Protein AF-A0A0P9EQ42-F1 (afdb_monomer_lite)

Structure (mmCIF, N/CA/C/O backbone):
data_AF-A0A0P9EQ42-F1
#
_entry.id   AF-A0A0P9EQ42-F1
#
loop_
_atom_site.group_PDB
_atom_site.id
_atom_site.type_symbol
_atom_site.label_atom_id
_atom_site.label_alt_id
_atom_site.label_comp_id
_atom_site.label_asym_id
_atom_site.label_entity_id
_atom_site.label_seq_id
_atom_site.pdbx_PDB_ins_code
_atom_site.Cartn_x
_atom_site.Cartn_y
_atom_site.Cartn_z
_atom_site.occupancy
_atom_site.B_iso_or_equiv
_atom_site.auth_seq_id
_atom_site.auth_comp_id
_atom_site.auth_asym_id
_atom_site.auth_atom_id
_atom_site.pdbx_PDB_model_num
ATOM 1 N N . MET A 1 1 ? 29.654 -9.890 -0.367 1.00 39.28 1 MET A N 1
ATOM 2 C CA . MET A 1 1 ? 28.661 -9.188 -1.207 1.00 39.28 1 MET A CA 1
ATOM 3 C C . MET A 1 1 ? 27.386 -10.015 -1.131 1.00 39.28 1 MET A C 1
ATOM 5 O O . MET A 1 1 ? 27.400 -11.138 -1.614 1.00 39.28 1 MET A O 1
ATOM 9 N N . ILE A 1 2 ? 26.367 -9.572 -0.389 1.00 50.00 2 ILE A N 1
ATOM 10 C CA . ILE A 1 2 ? 25.112 -10.333 -0.258 1.00 50.00 2 ILE A CA 1
ATOM 11 C C . ILE A 1 2 ? 24.346 -10.136 -1.567 1.00 50.00 2 ILE A C 1
ATOM 13 O O . ILE A 1 2 ? 24.057 -9.000 -1.938 1.00 50.00 2 ILE A O 1
ATOM 17 N N . ALA A 1 3 ? 24.090 -11.218 -2.298 1.00 63.66 3 ALA A N 1
ATOM 18 C CA . ALA A 1 3 ? 23.257 -11.165 -3.490 1.00 63.66 3 ALA A CA 1
ATOM 19 C C . ALA A 1 3 ? 21.808 -10.916 -3.052 1.00 63.66 3 ALA A C 1
ATOM 21 O O . ALA A 1 3 ? 21.237 -11.738 -2.341 1.00 63.66 3 ALA A O 1
ATOM 22 N N . LEU A 1 4 ? 21.241 -9.777 -3.453 1.00 70.50 4 LEU A N 1
ATOM 23 C CA . LEU A 1 4 ? 19.830 -9.471 -3.224 1.00 70.50 4 LEU A CA 1
ATOM 24 C C . LEU A 1 4 ? 18.969 -10.507 -3.957 1.00 70.50 4 LEU A C 1
ATOM 26 O O . LEU A 1 4 ? 19.119 -10.721 -5.164 1.00 70.50 4 LEU A O 1
ATOM 30 N N . GLY A 1 5 ? 18.092 -11.172 -3.213 1.00 77.00 5 GLY A N 1
ATOM 31 C CA . GLY A 1 5 ? 17.135 -12.133 -3.736 1.00 77.00 5 GLY A CA 1
ATOM 32 C C . GLY A 1 5 ? 15.867 -11.458 -4.258 1.00 77.00 5 GLY A C 1
ATOM 33 O O . GLY A 1 5 ? 15.630 -10.266 -4.069 1.00 77.00 5 GLY A O 1
ATOM 34 N N . SER A 1 6 ? 14.993 -12.243 -4.894 1.00 76.31 6 SER A N 1
ATOM 35 C CA . SER A 1 6 ? 13.703 -11.755 -5.414 1.00 76.31 6 SER A CA 1
ATOM 36 C C . SER A 1 6 ? 12.824 -11.107 -4.337 1.00 76.31 6 SER A C 1
ATOM 38 O O . SER A 1 6 ? 12.100 -10.158 -4.625 1.00 76.31 6 SER A O 1
ATOM 40 N N . PHE A 1 7 ? 12.909 -11.599 -3.098 1.00 83.94 7 PHE A N 1
ATOM 41 C CA . PHE A 1 7 ? 12.186 -11.033 -1.961 1.00 83.94 7 PHE A CA 1
ATOM 42 C C . PHE A 1 7 ? 12.662 -9.617 -1.614 1.00 83.94 7 PHE A C 1
ATOM 44 O O . PHE A 1 7 ? 11.837 -8.743 -1.357 1.00 83.94 7 PHE A O 1
ATOM 51 N N . ASP A 1 8 ? 13.971 -9.365 -1.669 1.00 90.00 8 ASP A N 1
ATOM 52 C CA . ASP A 1 8 ? 14.529 -8.054 -1.337 1.00 90.00 8 ASP A CA 1
ATOM 53 C C . ASP A 1 8 ? 14.072 -6.988 -2.339 1.00 90.00 8 ASP A C 1
ATOM 55 O O . ASP A 1 8 ? 13.687 -5.888 -1.948 1.00 90.00 8 ASP A O 1
ATOM 59 N N . PHE A 1 9 ? 14.018 -7.332 -3.631 1.00 89.50 9 PHE A N 1
ATOM 60 C CA . PHE A 1 9 ? 13.491 -6.431 -4.659 1.00 89.50 9 PHE A CA 1
ATOM 61 C C . PHE A 1 9 ? 12.008 -6.119 -4.448 1.00 89.50 9 PHE A C 1
ATOM 63 O O . PHE A 1 9 ? 11.611 -4.957 -4.532 1.00 89.50 9 PHE A O 1
ATOM 70 N N . ALA A 1 10 ? 11.195 -7.131 -4.132 1.00 88.94 10 ALA A N 1
ATOM 71 C CA . ALA A 1 10 ? 9.783 -6.923 -3.827 1.00 88.94 10 ALA A CA 1
ATOM 72 C C . ALA A 1 10 ? 9.609 -5.995 -2.619 1.00 88.94 10 ALA A C 1
ATOM 74 O O . ALA A 1 10 ? 8.831 -5.044 -2.679 1.00 88.94 10 ALA A O 1
ATOM 75 N N . LYS A 1 11 ? 10.385 -6.220 -1.553 1.00 91.94 11 LYS A N 1
ATOM 76 C CA . LYS A 1 11 ? 10.362 -5.393 -0.347 1.00 91.94 11 LYS A CA 1
ATOM 77 C C . LYS A 1 11 ? 10.717 -3.935 -0.636 1.00 91.94 11 LYS A C 1
ATOM 79 O O . LYS A 1 11 ? 9.993 -3.054 -0.190 1.00 91.94 11 LYS A O 1
ATOM 84 N N . ILE A 1 12 ? 11.772 -3.678 -1.413 1.00 94.06 12 ILE A N 1
ATOM 85 C CA . ILE A 1 12 ? 12.174 -2.313 -1.795 1.00 94.06 12 ILE A CA 1
ATOM 86 C C . ILE A 1 12 ? 11.029 -1.587 -2.513 1.00 94.06 12 ILE A C 1
ATOM 88 O O . ILE A 1 12 ? 10.710 -0.450 -2.168 1.00 94.06 12 ILE A O 1
ATOM 92 N N . ILE A 1 13 ? 10.390 -2.245 -3.485 1.00 93.94 13 ILE A N 1
ATOM 93 C CA . ILE A 1 13 ? 9.287 -1.653 -4.252 1.00 93.94 13 ILE A CA 1
ATOM 94 C C . ILE A 1 13 ? 8.061 -1.410 -3.372 1.00 93.94 13 ILE A C 1
ATOM 96 O O . ILE A 1 13 ? 7.480 -0.327 -3.427 1.00 93.94 13 ILE A O 1
ATOM 100 N N . VAL A 1 14 ? 7.686 -2.379 -2.537 1.00 91.56 14 VAL A N 1
ATOM 101 C CA . VAL A 1 14 ? 6.544 -2.256 -1.622 1.00 91.56 14 VAL A CA 1
ATOM 102 C C . VAL A 1 14 ? 6.775 -1.140 -0.604 1.00 91.56 14 VAL A C 1
ATOM 104 O O . VAL A 1 14 ? 5.918 -0.272 -0.464 1.00 91.56 14 VAL A O 1
ATOM 107 N N . ASP A 1 15 ? 7.933 -1.104 0.057 1.00 91.62 15 ASP A N 1
ATOM 108 C CA . ASP A 1 15 ? 8.258 -0.074 1.051 1.00 91.62 15 ASP A CA 1
ATOM 109 C C . ASP A 1 15 ? 8.251 1.329 0.407 1.00 91.62 15 ASP A C 1
ATOM 111 O O . ASP A 1 15 ? 7.725 2.288 0.983 1.00 91.62 15 ASP A O 1
ATOM 115 N N . PHE A 1 16 ? 8.769 1.450 -0.822 1.00 93.56 16 PHE A N 1
ATOM 116 C CA . PHE A 1 16 ? 8.753 2.702 -1.578 1.00 93.56 16 PHE A CA 1
ATOM 117 C C . PHE A 1 16 ? 7.328 3.147 -1.937 1.00 93.56 16 PHE A C 1
ATOM 119 O O . PHE A 1 16 ? 6.958 4.296 -1.685 1.00 93.56 16 PHE A O 1
ATOM 126 N N . LEU A 1 17 ? 6.510 2.243 -2.483 1.00 91.25 17 LEU A N 1
ATOM 127 C CA . LEU A 1 17 ? 5.134 2.530 -2.891 1.00 91.25 17 LEU A CA 1
ATOM 128 C C . LEU A 1 17 ? 4.207 2.791 -1.698 1.00 91.25 17 LEU A C 1
ATOM 130 O O . LEU A 1 17 ? 3.366 3.679 -1.779 1.00 91.25 17 LEU A O 1
ATOM 134 N N . ILE A 1 18 ? 4.379 2.105 -0.565 1.00 86.50 18 ILE A N 1
ATOM 135 C CA . ILE A 1 18 ? 3.618 2.391 0.661 1.00 86.50 18 ILE A CA 1
ATOM 136 C C . ILE A 1 18 ? 3.908 3.812 1.148 1.00 86.50 18 ILE A C 1
ATOM 138 O O . ILE A 1 18 ? 2.981 4.528 1.527 1.00 86.50 18 ILE A O 1
ATOM 142 N N . LYS A 1 19 ? 5.180 4.228 1.120 1.00 86.31 19 LYS A N 1
ATOM 143 C CA . LYS A 1 19 ? 5.597 5.552 1.588 1.00 86.31 19 LYS A CA 1
ATOM 144 C C . LYS A 1 19 ? 5.161 6.664 0.640 1.00 86.31 19 LYS A C 1
ATOM 146 O O . LYS A 1 19 ? 4.695 7.704 1.096 1.00 86.31 19 LYS A O 1
ATOM 151 N N . LYS A 1 20 ? 5.346 6.468 -0.666 1.00 90.25 20 LYS A N 1
ATOM 152 C CA . LYS A 1 20 ? 5.099 7.507 -1.670 1.00 90.25 20 LYS A CA 1
ATOM 153 C C . LYS A 1 20 ? 3.657 7.517 -2.182 1.00 90.25 20 LYS A C 1
ATOM 155 O O . LYS A 1 20 ? 3.222 8.519 -2.736 1.00 90.25 20 LYS A O 1
ATOM 160 N N . ARG A 1 21 ? 2.926 6.411 -2.009 1.00 85.62 21 ARG A N 1
ATOM 161 C CA . ARG A 1 21 ? 1.610 6.085 -2.595 1.00 85.62 21 ARG A CA 1
ATOM 162 C C . ARG A 1 21 ? 1.576 6.027 -4.112 1.00 85.62 21 ARG A C 1
ATOM 164 O O . ARG A 1 21 ? 0.734 5.337 -4.668 1.00 85.62 21 ARG A O 1
ATOM 171 N N . GLU A 1 22 ? 2.492 6.697 -4.787 1.00 92.06 22 GLU A N 1
ATOM 172 C CA . GLU A 1 22 ? 2.520 6.763 -6.230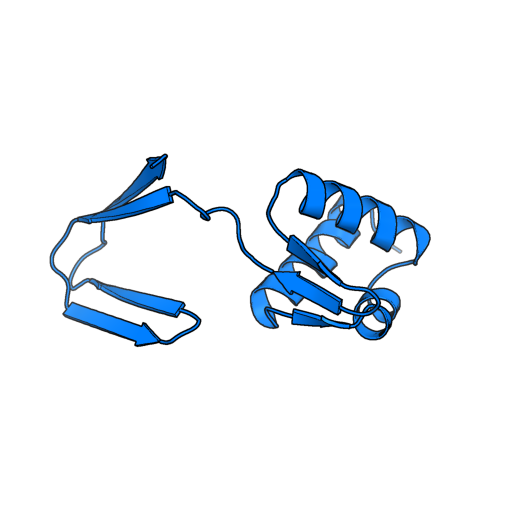 1.00 92.06 22 GLU A CA 1
ATOM 173 C C . GLU A 1 22 ? 3.939 7.007 -6.736 1.00 92.06 22 GLU A C 1
ATOM 175 O O . GLU A 1 22 ? 4.687 7.819 -6.186 1.00 92.06 22 GLU A O 1
ATOM 180 N N . ALA A 1 23 ? 4.313 6.299 -7.794 1.00 95.00 23 ALA A N 1
ATOM 181 C CA . ALA A 1 23 ? 5.628 6.394 -8.403 1.00 95.00 23 ALA A CA 1
ATOM 182 C C . ALA A 1 23 ? 5.530 6.327 -9.924 1.00 95.00 23 ALA A C 1
ATOM 184 O O . ALA A 1 23 ? 4.671 5.641 -10.480 1.00 95.00 23 ALA A O 1
ATOM 185 N N . SER A 1 24 ? 6.439 7.015 -10.606 1.00 95.44 24 SER A N 1
ATOM 186 C CA . SER A 1 24 ? 6.644 6.785 -12.037 1.00 95.44 24 SER A CA 1
ATOM 187 C C . SER A 1 24 ? 7.441 5.498 -12.277 1.00 95.44 24 SER A C 1
ATOM 189 O O . SER A 1 24 ? 8.181 5.042 -11.402 1.00 95.44 24 SER A O 1
ATOM 191 N N . MET A 1 25 ? 7.329 4.911 -13.473 1.00 92.62 25 MET A N 1
ATOM 192 C CA . MET A 1 25 ? 8.132 3.727 -13.818 1.00 92.62 25 MET A CA 1
ATOM 193 C C . MET A 1 25 ? 9.635 4.021 -13.764 1.00 92.62 25 MET A C 1
ATOM 195 O O . MET A 1 25 ? 10.407 3.157 -13.357 1.00 92.62 25 MET A O 1
ATOM 199 N N . ASP A 1 26 ? 10.050 5.235 -14.129 1.00 93.06 26 ASP A N 1
ATOM 200 C CA . ASP A 1 26 ? 11.459 5.635 -14.124 1.00 93.06 26 ASP A CA 1
ATOM 201 C C . ASP A 1 26 ? 12.041 5.670 -12.710 1.00 93.06 26 ASP A C 1
ATOM 203 O O . ASP A 1 26 ? 13.147 5.184 -12.490 1.00 93.06 26 ASP A O 1
ATOM 207 N N . GLU A 1 27 ? 11.272 6.138 -11.726 1.00 94.50 27 GLU A N 1
ATOM 208 C CA . GLU A 1 27 ? 11.692 6.100 -10.322 1.00 94.50 27 GLU A CA 1
ATOM 209 C C . GLU A 1 27 ? 11.865 4.672 -9.811 1.00 94.50 27 GLU A C 1
ATOM 211 O O . GLU A 1 27 ? 12.831 4.377 -9.110 1.00 94.50 27 GLU A O 1
ATOM 216 N N . LEU A 1 28 ? 10.962 3.766 -10.190 1.00 93.88 28 LEU A N 1
ATOM 217 C CA . LEU A 1 28 ? 11.027 2.371 -9.760 1.00 93.88 28 LEU A CA 1
ATOM 218 C C . LEU A 1 28 ? 12.185 1.607 -10.423 1.00 93.88 28 LEU A C 1
ATOM 220 O O . LEU A 1 28 ? 12.794 0.750 -9.781 1.00 93.88 28 LEU A O 1
ATOM 224 N N . ARG A 1 29 ? 12.534 1.936 -11.676 1.00 93.50 29 ARG A N 1
ATOM 225 C CA . ARG A 1 29 ? 13.672 1.334 -12.402 1.00 93.50 29 ARG A CA 1
ATOM 226 C C . ARG A 1 29 ? 15.025 1.646 -11.764 1.00 93.50 29 ARG A C 1
ATOM 228 O O . ARG A 1 29 ? 15.95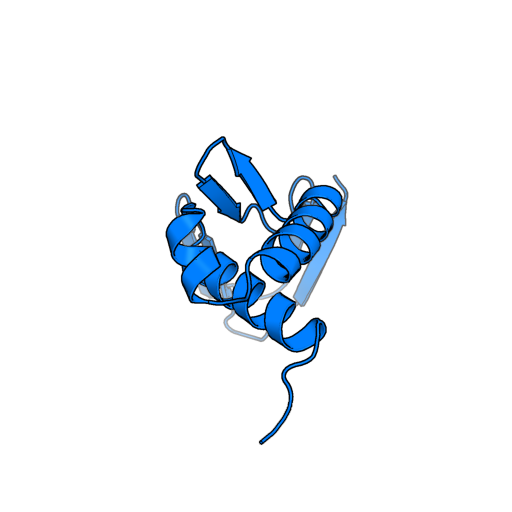7 0.865 -11.919 1.00 93.50 29 ARG A O 1
ATOM 235 N N . VAL A 1 30 ? 15.145 2.766 -11.049 1.00 94.25 30 VAL A N 1
ATOM 236 C CA . VAL A 1 30 ? 16.379 3.125 -10.327 1.00 94.25 30 VAL A CA 1
ATOM 237 C C . VAL A 1 30 ? 16.561 2.268 -9.067 1.00 94.25 30 VAL A C 1
ATOM 239 O O . VAL A 1 30 ? 17.686 2.067 -8.616 1.00 94.25 30 VAL A O 1
ATOM 242 N N . LEU A 1 31 ? 15.471 1.735 -8.505 1.00 92.19 31 LEU A N 1
ATOM 243 C CA . LEU A 1 31 ? 1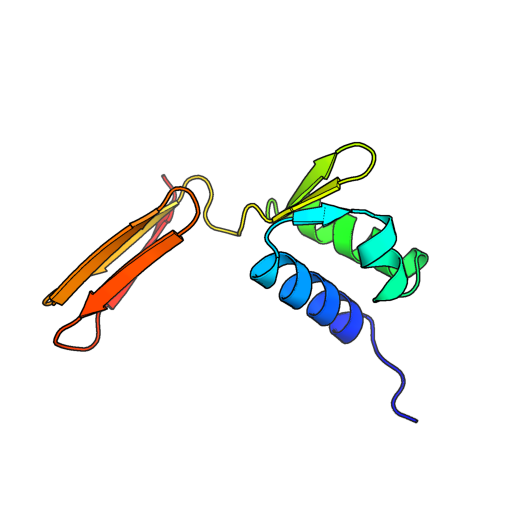5.498 0.977 -7.252 1.00 92.19 31 LEU A CA 1
ATOM 244 C C . LEU A 1 31 ? 15.871 -0.492 -7.449 1.00 92.19 31 LEU A C 1
ATOM 246 O O . LEU A 1 31 ? 16.550 -1.073 -6.603 1.00 92.19 31 LEU A O 1
ATOM 250 N N . VAL A 1 32 ? 15.395 -1.110 -8.532 1.00 92.38 32 VAL A N 1
ATOM 251 C CA . VAL A 1 32 ? 15.579 -2.544 -8.788 1.00 92.38 32 VAL A CA 1
ATOM 252 C C . VAL A 1 32 ? 15.783 -2.821 -10.283 1.00 92.38 32 VAL A C 1
ATOM 254 O O . VAL A 1 32 ? 15.274 -2.072 -11.118 1.00 92.38 32 VAL A O 1
ATOM 257 N N . PRO A 1 33 ? 16.471 -3.918 -10.659 1.00 91.56 33 PRO A N 1
ATOM 258 C CA . PRO A 1 33 ? 16.652 -4.288 -12.061 1.00 91.56 33 PRO A CA 1
ATOM 259 C C . PRO A 1 33 ? 15.320 -4.428 -12.806 1.00 91.56 33 PRO A C 1
ATOM 261 O O . PRO A 1 33 ? 14.396 -5.072 -12.307 1.00 91.56 33 PRO A O 1
ATOM 264 N N . GLU A 1 34 ? 15.245 -3.906 -14.033 1.00 90.12 34 GLU A N 1
ATOM 265 C CA . GLU A 1 34 ? 13.990 -3.784 -14.791 1.00 90.12 34 GLU A CA 1
ATOM 266 C C . GLU A 1 34 ? 13.220 -5.106 -14.926 1.00 90.12 34 GLU A C 1
ATOM 268 O O . GLU A 1 34 ? 12.015 -5.153 -14.693 1.00 90.12 34 GLU A O 1
ATOM 273 N N . ARG A 1 35 ? 13.913 -6.215 -15.210 1.00 88.12 35 ARG A N 1
ATOM 274 C CA . ARG A 1 35 ? 13.274 -7.537 -15.291 1.00 88.12 35 ARG A CA 1
ATOM 275 C C . ARG A 1 35 ? 12.558 -7.916 -13.989 1.00 88.12 35 ARG A C 1
ATOM 277 O O . ARG A 1 35 ? 11.445 -8.423 -14.033 1.00 88.12 35 ARG A O 1
ATOM 284 N N . ARG A 1 36 ? 13.182 -7.648 -12.836 1.00 90.81 36 ARG A N 1
ATOM 285 C CA . ARG A 1 36 ? 12.600 -7.931 -11.515 1.00 90.81 36 ARG A CA 1
ATOM 286 C C . ARG A 1 36 ? 11.486 -6.961 -11.164 1.00 90.81 36 ARG A C 1
ATOM 288 O O . ARG A 1 36 ? 10.523 -7.375 -10.530 1.00 90.81 36 ARG A O 1
ATOM 295 N N . LEU A 1 37 ? 11.598 -5.706 -11.594 1.00 93.62 37 LEU A N 1
ATOM 296 C CA . LEU A 1 37 ? 10.539 -4.723 -11.412 1.00 93.62 37 LEU A CA 1
ATOM 297 C C . LEU A 1 37 ? 9.229 -5.214 -12.034 1.00 93.62 37 LEU A C 1
ATOM 299 O O . LEU A 1 37 ? 8.207 -5.212 -11.357 1.00 93.62 37 LEU A O 1
ATOM 303 N N . TYR A 1 38 ? 9.256 -5.670 -13.289 1.00 92.88 38 TYR A N 1
ATOM 304 C CA . TYR A 1 38 ? 8.044 -6.166 -13.947 1.00 92.88 38 TYR A CA 1
ATOM 305 C C . TYR A 1 38 ? 7.462 -7.395 -13.248 1.00 92.88 38 TYR A C 1
ATOM 307 O O . TYR A 1 38 ? 6.259 -7.403 -13.004 1.00 92.88 38 TYR A O 1
ATOM 315 N N . ASP A 1 39 ? 8.294 -8.370 -12.857 1.00 92.19 39 ASP A N 1
ATOM 316 C CA . ASP A 1 39 ? 7.839 -9.545 -12.098 1.00 92.19 39 ASP A CA 1
ATOM 317 C C . ASP A 1 39 ? 7.091 -9.120 -10.817 1.00 92.19 39 ASP A C 1
ATOM 319 O O . ASP A 1 39 ? 5.989 -9.592 -10.539 1.00 92.19 39 ASP A O 1
ATOM 323 N N . VAL A 1 40 ? 7.670 -8.186 -10.050 1.00 93.38 40 VAL A N 1
ATOM 324 C CA . VAL A 1 40 ? 7.078 -7.668 -8.808 1.00 93.38 40 VAL A CA 1
ATOM 325 C C . VAL A 1 40 ? 5.774 -6.923 -9.085 1.00 93.38 40 VAL A C 1
ATOM 327 O O . VAL A 1 40 ? 4.768 -7.195 -8.433 1.00 93.38 40 VAL A O 1
ATOM 330 N N . LEU A 1 41 ? 5.766 -5.998 -10.049 1.00 94.06 41 LEU A N 1
ATOM 331 C CA . LEU A 1 41 ? 4.579 -5.206 -10.371 1.00 94.06 41 LEU A CA 1
ATOM 332 C C . LEU A 1 41 ? 3.426 -6.089 -10.854 1.00 94.06 41 LEU A C 1
ATOM 334 O O . LEU A 1 41 ? 2.301 -5.889 -10.415 1.00 94.06 41 LEU A O 1
ATOM 338 N N . THR A 1 42 ? 3.693 -7.091 -11.691 1.00 93.69 42 THR A N 1
ATOM 339 C CA . THR A 1 42 ? 2.662 -8.030 -12.150 1.00 93.69 42 THR A CA 1
ATOM 340 C C . THR A 1 42 ? 2.024 -8.784 -10.985 1.00 93.69 42 THR A C 1
ATOM 342 O O . THR A 1 42 ? 0.803 -8.913 -10.941 1.00 93.69 42 THR A O 1
ATOM 345 N N . VAL A 1 43 ? 2.817 -9.246 -10.013 1.00 91.44 43 VAL A N 1
ATOM 346 C CA . VAL A 1 43 ? 2.280 -9.933 -8.826 1.00 91.44 43 VAL A CA 1
ATOM 347 C C . VAL A 1 43 ? 1.462 -8.980 -7.951 1.00 91.44 43 VAL A C 1
ATOM 349 O O . VAL A 1 43 ? 0.379 -9.345 -7.502 1.00 91.44 43 VAL A O 1
ATOM 352 N N . LEU A 1 44 ? 1.948 -7.759 -7.716 1.00 90.94 44 LEU A N 1
ATOM 353 C CA . LEU A 1 44 ? 1.239 -6.770 -6.897 1.00 90.94 44 LEU A CA 1
ATOM 354 C C . LEU A 1 44 ? -0.081 -6.317 -7.538 1.00 90.94 44 LEU A C 1
ATOM 356 O O . LEU A 1 44 ? -1.062 -6.105 -6.826 1.00 90.94 44 LEU A O 1
ATOM 360 N N . GLU A 1 45 ? -0.107 -6.176 -8.862 1.00 90.56 45 GLU A N 1
ATOM 361 C CA . GLU A 1 45 ? -1.301 -5.825 -9.636 1.00 90.56 45 GLU A CA 1
ATOM 362 C C . GLU A 1 45 ? -2.327 -6.962 -9.593 1.00 90.56 45 GLU A C 1
ATOM 364 O O . GLU A 1 45 ? -3.489 -6.728 -9.274 1.00 90.56 45 GLU A O 1
ATOM 369 N N . ALA A 1 46 ? -1.891 -8.211 -9.791 1.00 88.06 46 ALA A N 1
ATOM 370 C CA . ALA A 1 46 ? -2.752 -9.387 -9.650 1.00 88.06 46 ALA A CA 1
ATOM 371 C C . ALA A 1 46 ? -3.305 -9.554 -8.222 1.00 88.06 46 ALA A C 1
ATOM 373 O O . ALA A 1 46 ? -4.414 -10.050 -8.040 1.00 88.06 46 ALA A O 1
ATOM 374 N N . ALA A 1 47 ? -2.549 -9.120 -7.210 1.00 85.12 47 ALA A N 1
ATOM 375 C CA . ALA A 1 47 ? -2.989 -9.094 -5.818 1.00 85.12 47 ALA A CA 1
ATOM 376 C C . ALA A 1 47 ? -3.910 -7.902 -5.480 1.00 85.12 47 ALA A C 1
ATOM 378 O O . ALA A 1 47 ? -4.338 -7.783 -4.332 1.00 85.12 47 ALA A O 1
ATOM 379 N N . GLY A 1 48 ? -4.187 -7.001 -6.431 1.00 84.62 48 GLY A N 1
ATOM 380 C CA . GLY A 1 48 ? -5.019 -5.812 -6.219 1.00 84.62 48 GLY A CA 1
ATOM 381 C C . GLY A 1 48 ? -4.394 -4.764 -5.293 1.00 84.62 48 GLY A C 1
ATOM 382 O O . GLY A 1 48 ? -5.099 -3.922 -4.745 1.00 84.62 48 GLY A O 1
ATOM 383 N N . LEU A 1 49 ? -3.077 -4.817 -5.074 1.00 87.69 49 LEU A N 1
ATOM 384 C CA . LEU A 1 49 ? -2.369 -3.895 -4.177 1.00 87.69 49 LEU A CA 1
ATOM 385 C C . LEU A 1 49 ? -1.958 -2.601 -4.875 1.00 87.69 49 LEU A C 1
ATOM 387 O O . LEU A 1 49 ? -1.751 -1.578 -4.213 1.00 87.69 49 LEU A O 1
ATOM 391 N N . ILE A 1 50 ? -1.813 -2.658 -6.197 1.00 91.75 50 ILE A N 1
ATOM 392 C CA . ILE A 1 50 ? -1.419 -1.534 -7.038 1.00 91.75 50 ILE A CA 1
ATOM 393 C C . ILE A 1 50 ? -2.318 -1.428 -8.267 1.00 91.75 50 ILE A C 1
ATOM 395 O O . ILE A 1 50 ? -2.855 -2.423 -8.744 1.00 91.75 50 ILE A O 1
ATOM 399 N N . GLU A 1 51 ? -2.389 -0.222 -8.812 1.00 90.38 51 GLU A N 1
ATOM 400 C CA . GLU A 1 51 ? -2.969 0.089 -10.115 1.00 90.38 51 GLU A CA 1
ATOM 401 C C . GLU A 1 51 ? -1.865 0.625 -11.029 1.00 90.38 51 GLU A C 1
ATOM 403 O O . GLU A 1 51 ? -0.986 1.379 -10.590 1.00 90.38 51 GLU A O 1
ATOM 408 N N . ARG A 1 52 ? -1.894 0.243 -12.310 1.00 90.94 52 ARG A N 1
ATOM 409 C CA . ARG A 1 52 ? -0.906 0.683 -13.299 1.00 90.94 52 ARG A CA 1
ATOM 410 C C . ARG A 1 52 ? -1.551 1.532 -14.381 1.00 90.94 52 ARG A C 1
ATOM 412 O O . ARG A 1 52 ? -2.495 1.127 -15.050 1.00 90.94 52 ARG A O 1
ATOM 419 N N . ALA A 1 53 ? -0.952 2.689 -14.619 1.00 88.31 53 ALA A N 1
ATOM 420 C CA . ALA A 1 53 ? -1.160 3.490 -15.813 1.00 88.31 53 ALA A CA 1
ATOM 421 C C . ALA A 1 53 ? 0.128 3.513 -16.652 1.00 88.31 53 ALA A C 1
ATOM 423 O O . ALA A 1 53 ? 1.197 3.094 -16.207 1.00 88.31 53 ALA A O 1
ATOM 424 N N . LYS A 1 54 ? 0.043 4.047 -17.876 1.00 81.50 54 LYS A N 1
ATOM 425 C CA . LYS A 1 54 ? 1.102 3.991 -18.905 1.00 81.50 54 LYS A CA 1
ATOM 426 C C . LYS A 1 54 ? 2.525 4.322 -18.412 1.00 81.50 54 LYS A C 1
ATOM 428 O O . LYS A 1 54 ? 3.475 3.735 -18.911 1.00 81.50 54 LYS A O 1
ATOM 433 N N . ASN A 1 55 ? 2.673 5.243 -17.454 1.00 90.81 55 ASN A N 1
ATOM 434 C CA . ASN A 1 55 ? 3.965 5.579 -16.839 1.00 90.81 55 ASN A CA 1
ATOM 435 C C . ASN A 1 55 ? 3.885 5.757 -15.310 1.00 90.81 55 ASN A C 1
ATOM 437 O O . ASN A 1 55 ? 4.673 6.498 -14.724 1.00 90.81 55 ASN A O 1
ATOM 441 N N . LYS A 1 56 ? 2.890 5.145 -14.664 1.00 93.81 56 LYS A N 1
ATOM 442 C CA . LYS A 1 56 ? 2.568 5.414 -13.260 1.00 93.81 56 LYS A CA 1
ATOM 443 C C . LYS A 1 56 ? 2.125 4.144 -12.555 1.00 93.81 56 LYS A C 1
ATOM 445 O O . LYS A 1 56 ? 1.390 3.348 -13.132 1.00 93.81 56 LYS A O 1
ATOM 450 N N . VAL A 1 57 ? 2.553 3.988 -11.314 1.00 94.25 57 VAL A N 1
ATOM 451 C CA . VAL A 1 57 ? 2.124 2.923 -10.416 1.00 94.25 57 VAL A CA 1
ATOM 452 C C . VAL A 1 57 ? 1.578 3.573 -9.157 1.00 94.25 57 VAL A C 1
ATOM 454 O O . VAL A 1 57 ? 2.295 4.323 -8.492 1.00 94.25 57 VAL A O 1
ATOM 457 N N . THR A 1 58 ? 0.328 3.272 -8.833 1.00 91.81 58 THR A N 1
ATOM 458 C CA . THR A 1 58 ? -0.364 3.801 -7.658 1.00 91.81 58 THR A CA 1
ATOM 459 C C . THR A 1 58 ? -0.604 2.667 -6.676 1.00 91.81 58 THR A C 1
ATOM 461 O O . THR A 1 58 ? -1.114 1.614 -7.036 1.00 91.81 58 THR A O 1
ATOM 464 N N . TRP A 1 59 ? -0.210 2.867 -5.425 1.00 91.31 59 TRP A N 1
ATOM 465 C CA . TRP A 1 59 ? -0.494 1.958 -4.328 1.00 91.31 59 TRP A CA 1
ATOM 466 C C . TRP A 1 59 ? -1.932 2.151 -3.862 1.00 91.31 59 TRP A C 1
ATOM 468 O O . TRP A 1 59 ? -2.271 3.195 -3.303 1.00 91.31 59 TRP A O 1
ATOM 478 N N . ILE A 1 60 ? -2.751 1.122 -4.041 1.00 84.88 60 ILE A N 1
ATOM 479 C CA . ILE A 1 60 ? -4.149 1.105 -3.599 1.00 84.88 60 ILE A CA 1
ATOM 480 C C . ILE A 1 60 ? -4.250 0.517 -2.184 1.00 84.88 60 ILE A C 1
ATOM 482 O O . ILE A 1 60 ? -5.070 0.941 -1.371 1.00 84.88 60 ILE A O 1
ATOM 486 N N . GLY A 1 61 ? -3.348 -0.411 -1.850 1.00 72.00 61 GLY A N 1
ATOM 487 C CA . GLY A 1 61 ? -3.345 -1.134 -0.580 1.00 72.00 61 GLY A CA 1
ATOM 488 C C . GLY A 1 61 ? -4.295 -2.333 -0.555 1.00 72.00 61 GLY A C 1
ATOM 489 O O . GLY A 1 61 ? -5.193 -2.467 -1.373 1.00 72.00 61 GLY A O 1
ATOM 490 N N . GLY A 1 62 ? -4.088 -3.236 0.408 1.00 63.38 62 GLY A N 1
ATOM 491 C CA . GLY A 1 62 ? -4.779 -4.535 0.486 1.00 63.38 62 GLY A CA 1
ATOM 492 C C . GLY A 1 62 ? -6.154 -4.532 1.157 1.00 63.38 62 GLY A C 1
ATOM 493 O O . GLY A 1 62 ? -6.563 -5.563 1.697 1.00 63.38 62 GLY A O 1
ATOM 494 N N . PHE A 1 63 ? -6.842 -3.387 1.183 1.00 60.53 63 PHE A N 1
ATOM 495 C CA . PHE A 1 63 ? -8.097 -3.220 1.930 1.00 60.53 63 PHE A CA 1
ATOM 496 C C . PHE A 1 63 ? -9.226 -2.563 1.127 1.00 60.53 63 PHE A C 1
ATOM 498 O O . PHE A 1 63 ? -10.202 -2.100 1.714 1.00 60.53 63 PHE A O 1
ATOM 505 N N . VAL A 1 64 ? -9.127 -2.527 -0.204 1.00 58.38 64 VAL A N 1
ATOM 506 C CA . VAL A 1 64 ? -10.261 -2.117 -1.043 1.00 58.38 64 VAL A CA 1
ATOM 507 C C . VAL A 1 64 ? -11.420 -3.088 -0.809 1.00 58.38 64 VAL A C 1
ATOM 509 O O . VAL A 1 64 ? -11.226 -4.300 -0.864 1.00 58.38 64 VAL A O 1
ATOM 512 N N . GLY A 1 65 ? -12.610 -2.563 -0.506 1.00 60.38 65 GLY A N 1
ATOM 513 C CA . GLY A 1 65 ? -13.788 -3.392 -0.229 1.00 60.38 65 GLY A CA 1
ATOM 514 C C . GLY A 1 65 ? -13.728 -4.150 1.103 1.00 60.38 65 GLY A C 1
ATOM 515 O O . GLY A 1 65 ? -14.352 -5.196 1.237 1.00 60.38 65 GLY A O 1
ATOM 516 N N . ARG A 1 66 ? -12.966 -3.661 2.089 1.00 68.56 66 ARG A N 1
ATOM 517 C CA . ARG A 1 66 ? -12.909 -4.258 3.431 1.00 68.56 66 ARG A CA 1
ATOM 518 C C . ARG A 1 66 ? -13.362 -3.274 4.506 1.00 68.56 66 ARG A C 1
ATOM 520 O O . ARG A 1 66 ? -12.961 -2.113 4.503 1.00 68.56 66 ARG A O 1
ATOM 527 N N . GLU A 1 67 ? -14.173 -3.747 5.449 1.00 77.94 67 GLU A N 1
ATOM 528 C CA . GLU A 1 67 ? -14.550 -3.006 6.655 1.00 77.94 67 GLU A CA 1
ATOM 529 C C . GLU A 1 67 ? -13.444 -3.174 7.708 1.00 77.94 67 GLU A C 1
A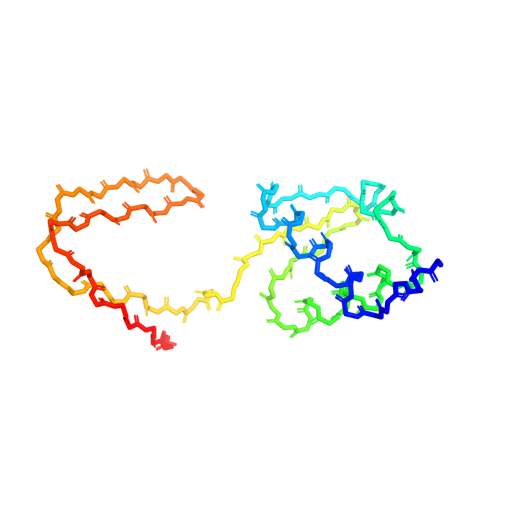TOM 531 O O . GLU A 1 67 ? -13.124 -4.294 8.117 1.00 77.94 67 GLU A O 1
ATOM 536 N N . ILE A 1 68 ? -12.865 -2.062 8.167 1.00 84.56 68 ILE A N 1
ATOM 537 C CA . ILE A 1 68 ? -11.938 -2.044 9.304 1.00 84.56 68 ILE A CA 1
ATOM 538 C C . ILE A 1 68 ? -12.722 -1.616 10.546 1.00 84.56 68 ILE A C 1
ATOM 540 O O . ILE A 1 68 ? -13.139 -0.466 10.660 1.00 84.56 68 ILE A O 1
ATOM 544 N N . VAL A 1 69 ? -12.903 -2.537 11.491 1.00 87.75 69 VAL A N 1
ATOM 545 C CA . VAL A 1 69 ? -13.583 -2.284 12.767 1.00 87.75 69 VAL A CA 1
ATOM 546 C C . VAL A 1 69 ? -12.536 -2.045 13.849 1.00 87.75 69 VAL A C 1
ATOM 548 O O . VAL A 1 69 ? -11.692 -2.906 14.104 1.00 87.75 69 VAL A O 1
ATOM 551 N N . ILE A 1 70 ? -12.602 -0.881 14.494 1.00 90.56 70 ILE A N 1
ATOM 552 C CA . ILE A 1 70 ? -11.699 -0.482 15.576 1.00 90.56 70 ILE A CA 1
ATOM 553 C C . ILE A 1 70 ? -12.511 -0.387 16.872 1.00 90.56 70 ILE A C 1
ATOM 555 O O . ILE A 1 70 ? -13.445 0.405 16.963 1.00 90.56 70 ILE A O 1
ATOM 559 N N . GLU A 1 71 ? -12.169 -1.203 17.869 1.00 91.94 71 GLU A N 1
ATOM 560 C CA . GLU A 1 71 ? -12.873 -1.310 19.154 1.00 91.94 71 GLU A CA 1
ATOM 561 C C . GLU A 1 71 ? -11.958 -0.869 20.309 1.00 91.94 71 GLU A C 1
ATOM 563 O O . GLU A 1 71 ? -10.857 -1.399 20.481 1.00 91.94 71 GLU A O 1
ATOM 568 N N . GLY A 1 72 ? -12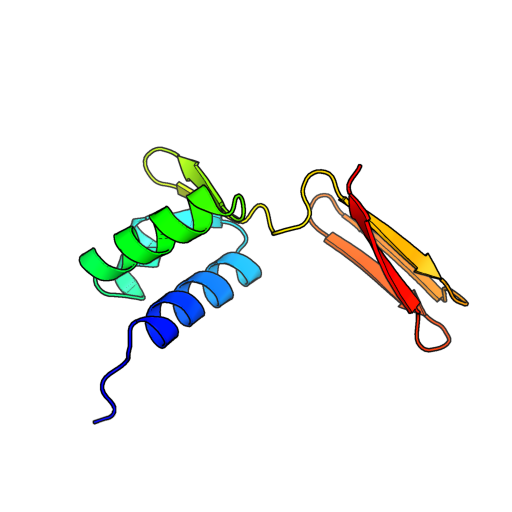.427 0.073 21.130 1.00 93.00 72 GLY A N 1
ATOM 569 C CA . GLY A 1 72 ? -11.724 0.557 22.322 1.00 93.00 72 GLY A CA 1
ATOM 570 C C . GLY A 1 72 ? -11.969 2.047 22.594 1.00 93.00 72 GLY A C 1
ATOM 571 O O . GLY A 1 72 ? -12.628 2.712 21.793 1.00 93.00 72 GLY A O 1
ATOM 572 N N . PRO A 1 73 ? -11.467 2.587 23.720 1.00 94.62 73 PRO A N 1
ATOM 573 C CA . PRO A 1 73 ? -11.589 4.006 24.041 1.00 94.62 73 PRO A CA 1
ATOM 574 C C . PRO A 1 73 ? -10.718 4.845 23.096 1.00 94.62 73 PRO A C 1
ATOM 576 O O . PRO A 1 73 ? -9.489 4.845 23.186 1.00 94.62 73 PRO A O 1
ATOM 579 N N . VAL A 1 74 ? -11.364 5.559 22.172 1.00 94.81 74 VAL A N 1
ATOM 580 C CA . VAL A 1 74 ? -10.701 6.405 21.171 1.00 94.81 74 VAL A CA 1
ATOM 581 C C . VAL A 1 74 ? -10.439 7.795 21.745 1.00 94.81 74 VAL A C 1
ATOM 583 O O . VAL A 1 74 ? -11.356 8.475 22.197 1.00 94.81 74 VAL A O 1
ATOM 586 N N . GLN A 1 75 ? -9.181 8.225 21.693 1.00 96.69 75 GLN A N 1
ATOM 587 C CA . GLN A 1 75 ? -8.753 9.575 22.047 1.00 96.69 75 GLN A CA 1
ATOM 588 C C . GLN A 1 75 ? -8.981 10.554 20.891 1.00 96.69 75 GLN A C 1
ATOM 590 O O . GLN A 1 75 ? -9.468 11.661 21.104 1.00 96.69 75 GLN A O 1
ATOM 595 N N . SER A 1 76 ? -8.594 10.175 19.669 1.00 95.50 76 SER A N 1
ATOM 596 C CA . SER A 1 76 ? -8.757 11.032 18.492 1.00 95.50 76 SER A CA 1
ATOM 597 C C . SER A 1 76 ? -8.848 10.239 17.192 1.00 95.50 76 SER A C 1
ATOM 599 O O . SER A 1 76 ? -8.307 9.136 17.070 1.00 95.50 76 SER A O 1
ATOM 601 N N . VAL A 1 77 ? -9.536 10.834 16.216 1.00 94.50 77 VAL A N 1
ATOM 602 C CA . VAL A 1 77 ? -9.616 10.357 14.836 1.00 94.50 77 VAL A CA 1
ATOM 603 C C . VAL A 1 77 ? -9.245 11.508 13.913 1.00 94.50 77 VAL A C 1
ATOM 605 O O . VAL A 1 77 ? -9.890 12.555 13.940 1.00 94.50 77 VAL A O 1
ATOM 608 N N . THR A 1 78 ? -8.236 11.295 13.076 1.00 92.38 78 THR A N 1
ATOM 609 C CA . THR A 1 78 ? -7.852 12.226 12.014 1.00 92.38 78 THR A CA 1
ATOM 610 C C . THR A 1 78 ? -8.117 11.565 10.678 1.00 92.38 78 THR A C 1
ATOM 612 O O . THR A 1 78 ? -7.562 10.506 10.381 1.00 92.38 78 THR A O 1
ATOM 615 N N . THR A 1 79 ? -8.960 12.193 9.869 1.00 86.50 79 THR A N 1
ATOM 616 C CA . THR A 1 79 ? -9.252 11.755 8.507 1.00 86.50 79 THR A CA 1
ATOM 617 C C . THR A 1 79 ? -8.623 12.722 7.515 1.00 86.50 79 THR A C 1
ATOM 619 O O . THR A 1 79 ? -8.632 13.938 7.692 1.00 86.50 79 THR A O 1
ATOM 622 N N . SER A 1 80 ? -8.049 12.168 6.458 1.00 79.75 80 SER A N 1
ATOM 623 C CA . SER A 1 80 ? -7.575 12.902 5.293 1.00 79.75 80 SER A CA 1
ATOM 624 C C . SER A 1 80 ? -7.974 12.129 4.035 1.00 79.75 80 SER A C 1
ATOM 626 O O . SER A 1 80 ? -8.366 10.964 4.136 1.00 79.75 80 SER A O 1
ATOM 628 N N . PRO A 1 81 ? -7.830 12.719 2.840 1.00 69.62 81 PRO A N 1
ATOM 629 C CA . PRO A 1 81 ? -8.090 12.000 1.595 1.00 69.62 81 PRO A CA 1
ATOM 630 C C . PRO A 1 81 ? -7.240 10.731 1.398 1.00 69.62 81 PRO A C 1
ATOM 632 O O . PRO A 1 81 ? -7.562 9.925 0.534 1.00 69.62 81 PRO A O 1
ATOM 635 N N . ILE A 1 82 ? -6.151 10.560 2.161 1.00 62.16 82 ILE A N 1
ATOM 636 C CA . ILE A 1 82 ? -5.149 9.501 1.946 1.00 62.16 82 ILE A CA 1
ATOM 637 C C . ILE A 1 82 ? -4.888 8.611 3.168 1.00 62.16 82 ILE A C 1
ATOM 639 O O . ILE A 1 82 ? -4.269 7.555 3.036 1.00 62.16 82 ILE A O 1
ATOM 643 N N . GLU A 1 83 ? -5.315 9.023 4.361 1.00 77.38 83 GLU A N 1
ATOM 644 C CA . GLU A 1 83 ? -5.128 8.260 5.594 1.00 77.38 83 GLU A CA 1
ATOM 645 C C . GLU A 1 83 ? -6.244 8.516 6.606 1.00 77.38 83 GLU A C 1
ATOM 647 O O . GLU A 1 83 ? -6.755 9.632 6.728 1.00 77.38 83 GLU A O 1
ATOM 652 N N . VAL A 1 84 ? -6.560 7.474 7.375 1.00 85.75 84 VAL A N 1
ATOM 653 C CA . VAL A 1 84 ? -7.337 7.564 8.611 1.00 85.75 84 VAL A CA 1
ATOM 654 C C . VAL A 1 84 ? -6.422 7.141 9.750 1.00 85.75 84 VAL A C 1
ATOM 656 O O . VAL A 1 84 ? -5.939 6.009 9.781 1.00 85.75 84 VAL A O 1
ATOM 659 N N . ARG A 1 85 ? -6.170 8.054 10.686 1.00 90.44 85 ARG A N 1
ATOM 660 C CA . ARG A 1 85 ? -5.395 7.794 11.898 1.00 90.44 85 ARG A CA 1
ATOM 661 C C . ARG A 1 85 ? -6.336 7.748 13.091 1.00 90.44 85 ARG A C 1
ATOM 663 O O . ARG A 1 85 ? -7.059 8.707 13.337 1.00 90.44 85 ARG A O 1
ATOM 670 N N . VAL A 1 86 ? -6.285 6.655 13.846 1.00 93.31 86 VAL A N 1
ATOM 671 C CA . VAL A 1 86 ? -7.061 6.478 15.079 1.00 93.31 86 VAL A CA 1
ATOM 672 C C . VAL A 1 86 ? -6.096 6.283 16.239 1.00 93.31 86 VAL A C 1
ATOM 674 O O . VAL A 1 86 ? -5.218 5.425 16.176 1.00 93.31 86 VAL A O 1
ATOM 677 N N . VAL A 1 87 ? -6.244 7.095 17.283 1.00 94.38 87 VAL A N 1
ATOM 678 C CA . VAL A 1 87 ? -5.419 7.044 18.496 1.00 94.38 87 VAL A CA 1
ATOM 679 C C . VAL A 1 87 ? -6.305 6.630 19.659 1.00 94.38 87 VAL A C 1
ATOM 681 O O . VAL A 1 87 ? -7.332 7.261 19.903 1.00 94.38 87 VAL A O 1
ATOM 684 N N . GLY A 1 88 ? -5.926 5.561 20.356 1.00 93.62 88 GLY A N 1
ATOM 685 C CA . GLY A 1 88 ? -6.619 5.079 21.549 1.00 93.62 88 GLY A CA 1
ATOM 686 C C . GLY A 1 88 ? -6.039 5.677 22.823 1.00 93.62 88 GLY A C 1
ATOM 687 O O . GLY A 1 88 ? -4.852 5.990 22.876 1.00 93.62 88 GLY A O 1
ATOM 688 N N . ILE A 1 89 ? -6.879 5.815 23.847 1.00 94.69 89 ILE A N 1
ATOM 689 C CA . ILE A 1 89 ? -6.420 6.043 25.227 1.00 94.69 89 ILE A CA 1
ATOM 690 C C . ILE A 1 89 ? -5.719 4.773 25.737 1.00 94.69 89 ILE A C 1
ATOM 692 O O . ILE A 1 89 ? -4.687 4.852 26.394 1.00 94.69 89 ILE A O 1
ATOM 696 N N . ASP A 1 90 ? -6.252 3.616 25.335 1.00 93.25 90 ASP A N 1
ATOM 697 C CA . ASP A 1 90 ? -5.709 2.278 25.554 1.00 93.25 90 ASP A CA 1
ATOM 698 C C . ASP A 1 90 ? -5.440 1.581 24.207 1.00 93.25 90 ASP A C 1
ATOM 700 O O . ASP A 1 90 ? -5.912 2.047 23.160 1.00 93.25 90 ASP A O 1
ATOM 704 N N . PRO A 1 91 ? -4.722 0.441 24.196 1.00 93.38 91 PRO A N 1
ATOM 705 C CA . PRO A 1 91 ? -4.557 -0.369 22.996 1.00 93.38 91 PRO A CA 1
ATOM 706 C C . PRO A 1 91 ? -5.902 -0.726 22.349 1.00 93.38 91 PRO A C 1
ATOM 708 O O . PRO A 1 91 ? -6.775 -1.339 22.965 1.00 93.38 91 PRO A O 1
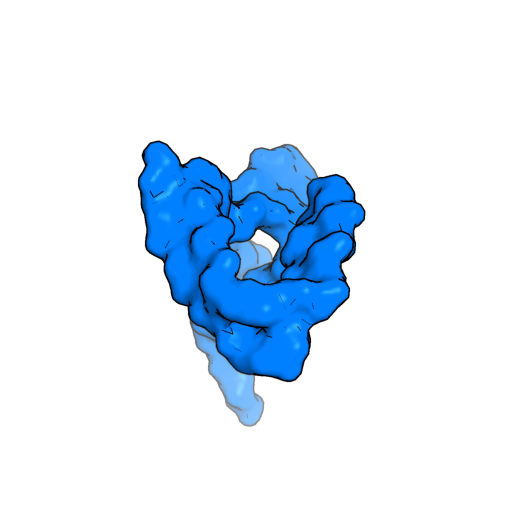ATOM 711 N N . LEU A 1 92 ? -6.051 -0.357 21.078 1.00 93.25 92 LEU A N 1
ATOM 712 C CA . LEU A 1 92 ? -7.262 -0.599 20.300 1.00 93.25 92 LEU A CA 1
ATOM 713 C C . LEU A 1 92 ? -7.245 -2.004 19.695 1.00 93.25 92 LEU A C 1
ATOM 715 O O . LEU A 1 92 ? -6.214 -2.482 19.218 1.00 93.25 92 LEU A O 1
ATOM 719 N N . LYS A 1 93 ? -8.408 -2.654 19.660 1.00 92.00 93 LYS A N 1
ATOM 720 C CA . LYS A 1 93 ? -8.600 -3.907 18.925 1.00 92.00 93 LYS A CA 1
ATOM 721 C C . LYS A 1 93 ? -8.992 -3.586 17.491 1.00 92.00 93 LYS A C 1
ATOM 723 O O . LYS A 1 93 ? -9.900 -2.792 17.268 1.00 92.00 93 LYS A O 1
ATOM 728 N N . VAL A 1 94 ? -8.338 -4.231 16.530 1.00 91.31 94 VAL A N 1
ATOM 729 C CA . VAL A 1 94 ? -8.609 -4.040 15.100 1.00 91.31 94 VAL A CA 1
ATOM 730 C C . VAL A 1 94 ? -9.087 -5.357 14.499 1.00 91.31 94 VAL A C 1
ATOM 732 O O . VAL A 1 94 ? -8.445 -6.391 14.674 1.00 91.31 94 VAL A O 1
ATOM 735 N N . LYS A 1 95 ? -10.214 -5.318 13.787 1.00 88.88 95 LYS A N 1
ATOM 736 C CA . LYS A 1 95 ? -10.745 -6.428 12.987 1.00 88.88 95 LYS A CA 1
ATOM 737 C C . LYS A 1 95 ? -10.906 -5.968 11.545 1.00 88.88 95 LYS A C 1
ATOM 739 O O . LYS A 1 95 ? -11.266 -4.822 11.299 1.00 88.88 95 LYS A O 1
ATOM 744 N N . ILE A 1 96 ? -10.664 -6.871 10.605 1.00 84.56 96 ILE A N 1
ATOM 745 C CA . ILE A 1 96 ? -10.807 -6.614 9.170 1.00 84.56 96 ILE A CA 1
ATOM 746 C C . ILE A 1 96 ? -11.823 -7.617 8.634 1.00 84.56 96 ILE A C 1
ATOM 748 O O . ILE A 1 96 ? -11.677 -8.815 8.875 1.00 84.56 96 ILE A O 1
ATOM 752 N N . LYS A 1 97 ? -12.854 -7.129 7.947 1.00 79.44 97 LYS A N 1
ATOM 753 C CA . LYS A 1 97 ? -13.902 -7.940 7.316 1.00 79.44 97 LYS A CA 1
ATOM 754 C C . LYS A 1 97 ? -13.990 -7.616 5.830 1.00 79.44 97 LYS A C 1
ATOM 756 O O . LYS A 1 97 ? -13.610 -6.526 5.416 1.00 79.44 97 LYS A O 1
ATOM 761 N N . GLU A 1 98 ? -14.509 -8.547 5.046 1.00 72.81 98 GLU A N 1
ATOM 762 C CA . GLU A 1 98 ? -14.856 -8.313 3.639 1.00 72.81 98 GLU A CA 1
ATOM 763 C C . GLU A 1 98 ? -16.269 -7.713 3.558 1.00 72.81 98 GLU A C 1
ATOM 765 O O . GLU A 1 98 ? -17.124 -8.082 4.368 1.00 72.81 98 GLU A O 1
ATOM 770 N N . LEU A 1 99 ? -16.466 -6.735 2.664 1.00 60.56 99 LEU A N 1
ATOM 771 C CA . LEU A 1 99 ? -17.763 -6.098 2.386 1.00 60.56 99 LEU A CA 1
ATOM 772 C C . LEU A 1 99 ? -18.570 -6.878 1.345 1.00 60.56 99 LEU A C 1
ATOM 774 O O . LEU A 1 99 ? -17.949 -7.423 0.405 1.00 60.56 99 LEU A O 1
#

Sequence (99 aa):
MIALGSFDFAKIIVDFLIKKREASMDELRVLVPERRLYDVLTVLEAAGLIERAKNKVTWIGGFVGREIVIEGPVQSVTTSPIEVRVVGIDPLKVKIKEL

Radius of gyration: 16.76 Å; chains: 1; bounding box: 46×25×44 Å

Secondary structure (DSSP, 8-state):
-PPPPHHHHHHHHHHHHHHHSEEEHHHHHHHS-HHHHHHHHHHHHHTTSEEEETTEEEE--TTTTEEEEEES-EEEEEE-SS-EEEEESSPPEEEEEE-

pLDDT: mean 86.24, std 11.12, range [39.28, 96.69]

Foldseek 3Di:
DDPDDLVNLLVQQVVVCVVVQKDWPVVSCVRDPPVSSVVNLVVCVVQVQWDDDPGMIGGPHNQVQKDKDKDAAWPDWDDDPVDIDTHHPDDIDIDIGGD